Protein AF-A0A497L792-F1 (afdb_monomer_lite)

Sequence (175 aa):
IAFLFELTTAKAREAAIGGFSLASGLAVLFVLYVMGLSARPVPGAALSRAVAHGLLVMCVLQLVASFMTAIPLGELYISASKLLGSVGEPGGALPGRVAKVIKGLEWLMGSLQMASAVTAAAIIYGVYRGMVFFPSPPRPVELPLAVFTCMALAFFALANSACAFILIRRKYAVA

Foldseek 3Di:
DVVLVPPPDPLSSLQVLLVLLLVLLVLLVVLLVVLDVPPDPDPLSVVQVVLSVLSVVLSVLSNVLSVCSNDPVVVVVVVVCVVVVNPDDDVHFAAPVVQVVSLVVLLVSLVSLQVLLVVLVVVLVCVVVVNHDRRDDPDPCRVVSNVSNNVSSNSNSVSSNVSSVCSNPDDTGHD

pLDDT: mean 70.88, std 12.8, range [40.78, 87.44]

Radius of gyration: 19.48 Å; chains: 1; bounding box: 50×30×55 Å

Secondary structure (DSSP, 8-state):
-HHHH-SSSHHHHHHHHHHHHHHHHHHHHHHHHHHTT-----TTHHHHHHHHHHHHHHHHHHHHHHHHHHS-HHHHHHHHHHHTT----TTPPBPHHHHHHHHHHHHHHHHHHHHHHHHHHHHHHHHHTT-S-----SSS-HHHHHHHHHHHHHHHHHHHHHHHHHHHH----B-

Structure (mmCIF, N/CA/C/O backbone):
data_AF-A0A497L792-F1
#
_entry.id   AF-A0A497L792-F1
#
loop_
_atom_site.group_PDB
_atom_site.id
_atom_site.type_symbol
_atom_site.label_atom_id
_atom_site.label_alt_id
_atom_site.label_comp_id
_atom_site.label_asym_id
_atom_site.label_entity_id
_atom_site.label_seq_id
_atom_site.pdbx_PDB_ins_code
_atom_site.Cartn_x
_atom_site.Cartn_y
_atom_site.Cartn_z
_atom_site.occupancy
_atom_site.B_iso_or_equiv
_atom_site.auth_seq_id
_atom_site.auth_comp_id
_atom_site.auth_asym_id
_atom_site.auth_atom_id
_atom_site.pdbx_PDB_model_num
ATOM 1 N N . ILE A 1 1 ? 5.684 13.655 4.444 1.00 47.38 1 ILE A N 1
ATOM 2 C CA . ILE A 1 1 ? 5.399 12.673 5.525 1.00 47.38 1 ILE A CA 1
ATOM 3 C C . ILE A 1 1 ? 5.395 13.342 6.902 1.00 47.38 1 ILE A C 1
ATOM 5 O O . ILE A 1 1 ? 4.428 13.136 7.617 1.00 47.38 1 ILE A O 1
ATOM 9 N N . ALA A 1 2 ? 6.372 14.196 7.248 1.00 43.62 2 ALA A N 1
ATOM 10 C CA . ALA A 1 2 ? 6.376 14.951 8.516 1.00 43.62 2 ALA A CA 1
ATOM 11 C C . ALA A 1 2 ? 5.067 15.730 8.793 1.00 43.62 2 ALA A C 1
ATOM 13 O O . ALA A 1 2 ? 4.557 15.690 9.904 1.00 43.62 2 ALA A O 1
ATOM 14 N N . PHE A 1 3 ? 4.445 16.308 7.761 1.00 47.09 3 PHE A N 1
ATOM 15 C CA . PHE A 1 3 ? 3.179 17.049 7.875 1.00 47.09 3 PHE A CA 1
ATOM 16 C C . PHE A 1 3 ? 1.961 16.190 8.293 1.00 47.09 3 PHE A C 1
ATOM 18 O O . PHE A 1 3 ? 1.017 16.690 8.891 1.00 47.09 3 PHE A O 1
ATOM 25 N N . LEU A 1 4 ? 1.975 14.871 8.036 1.00 48.88 4 LEU A N 1
ATOM 26 C CA . LEU A 1 4 ? 0.917 13.950 8.499 1.00 48.88 4 LEU A CA 1
ATOM 27 C C . LEU A 1 4 ? 1.002 13.685 10.009 1.00 48.88 4 LEU A C 1
ATOM 29 O O . LEU A 1 4 ? 0.041 13.210 10.618 1.00 48.88 4 LEU A O 1
ATOM 33 N N . PHE A 1 5 ? 2.159 13.963 10.619 1.00 49.62 5 PHE A N 1
ATOM 34 C CA . PHE A 1 5 ? 2.355 13.787 12.051 1.00 49.62 5 PHE A CA 1
ATOM 35 C C . PHE A 1 5 ? 1.804 14.957 12.877 1.00 49.62 5 PHE A C 1
ATOM 37 O O . PHE A 1 5 ? 1.513 14.723 14.048 1.00 49.62 5 PHE A O 1
ATOM 44 N N . GLU A 1 6 ? 1.583 16.132 12.273 1.00 49.25 6 GLU A N 1
ATOM 45 C CA . GLU A 1 6 ? 1.023 17.337 12.917 1.00 49.25 6 GLU A CA 1
ATOM 46 C C . GLU A 1 6 ? -0.513 17.366 12.990 1.00 49.25 6 GLU A C 1
ATOM 48 O O . GLU A 1 6 ? -1.085 18.238 13.642 1.00 49.25 6 GLU A O 1
ATOM 53 N N . LEU A 1 7 ? -1.208 16.398 12.382 1.00 52.38 7 LEU A N 1
ATOM 54 C CA . LEU A 1 7 ? -2.650 16.249 12.576 1.00 52.38 7 LEU A CA 1
ATOM 55 C C . LEU A 1 7 ? -2.926 15.830 14.028 1.00 52.38 7 LEU A C 1
ATOM 57 O O . LEU A 1 7 ? -2.534 14.751 14.472 1.00 52.38 7 LEU A O 1
ATOM 61 N N . THR A 1 8 ? -3.622 16.697 14.757 1.00 57.75 8 THR A N 1
ATOM 62 C CA . THR A 1 8 ? -3.803 16.690 16.220 1.00 57.75 8 THR A CA 1
ATOM 63 C C . THR A 1 8 ? -4.572 15.490 16.787 1.00 57.75 8 THR A C 1
ATOM 65 O O . THR A 1 8 ? -4.675 15.354 18.004 1.00 57.75 8 THR A O 1
ATOM 68 N N . THR A 1 9 ? -5.086 14.578 15.950 1.00 71.19 9 THR A N 1
ATOM 69 C CA . THR A 1 9 ? -5.800 13.372 16.402 1.00 71.19 9 THR A CA 1
ATOM 70 C C . THR A 1 9 ? -5.351 12.115 15.649 1.00 71.19 9 THR A C 1
ATOM 72 O O . THR A 1 9 ? -5.101 12.142 14.443 1.00 71.19 9 THR A O 1
ATOM 75 N N . ALA A 1 10 ? -5.289 10.975 16.353 1.00 69.56 10 ALA A N 1
ATOM 76 C CA . ALA A 1 10 ? -4.895 9.687 15.769 1.00 69.56 10 ALA A CA 1
ATOM 77 C C . ALA A 1 10 ? -5.779 9.292 14.569 1.00 69.56 10 ALA A C 1
ATOM 79 O O . ALA A 1 10 ? -5.279 8.774 13.575 1.00 69.56 10 ALA A O 1
ATOM 80 N N . LYS A 1 11 ? -7.073 9.634 14.623 1.00 68.88 11 LYS A N 1
ATOM 81 C CA . LYS A 1 11 ? -8.031 9.425 13.529 1.00 68.88 11 LYS A CA 1
ATOM 82 C C . LYS A 1 11 ? -7.682 10.216 12.273 1.00 68.88 11 LYS A C 1
ATOM 84 O O . LYS A 1 11 ? -7.700 9.662 11.180 1.00 68.88 11 LYS A O 1
ATOM 89 N N . ALA A 1 12 ? -7.338 11.496 12.418 1.00 68.75 12 ALA A N 1
ATOM 90 C CA . ALA A 1 12 ? -6.957 12.325 11.280 1.00 68.75 12 ALA A CA 1
ATOM 91 C C . ALA A 1 12 ? -5.678 11.799 10.609 1.00 68.75 12 ALA A C 1
ATOM 93 O O . ALA A 1 12 ? -5.583 11.797 9.384 1.00 68.75 12 ALA A O 1
ATOM 94 N N . ARG A 1 13 ? -4.729 11.270 11.397 1.00 72.56 13 ARG A N 1
ATOM 95 C CA . ARG A 1 13 ? -3.533 10.608 10.862 1.00 72.56 13 ARG A CA 1
ATOM 96 C C . ARG A 1 13 ? -3.879 9.341 10.072 1.00 72.56 13 ARG A C 1
ATOM 98 O O . ARG A 1 13 ? -3.357 9.164 8.976 1.00 72.56 13 ARG A O 1
ATOM 105 N N . GLU A 1 14 ? -4.749 8.476 10.592 1.00 76.50 14 GLU A N 1
ATOM 106 C CA . GLU A 1 14 ? -5.178 7.255 9.890 1.00 76.50 14 GLU A CA 1
ATOM 107 C C . GLU A 1 14 ? -5.933 7.570 8.589 1.00 76.50 14 GLU A C 1
ATOM 109 O O . GLU A 1 14 ? -5.610 7.007 7.542 1.00 76.50 14 GLU A O 1
ATOM 114 N N . ALA A 1 15 ? -6.854 8.538 8.622 1.00 74.31 15 ALA A N 1
ATOM 115 C CA . ALA A 1 15 ? -7.578 9.019 7.445 1.00 74.31 15 ALA A CA 1
ATOM 116 C C . ALA A 1 15 ? -6.641 9.589 6.375 1.00 74.31 15 ALA A C 1
ATOM 118 O O . ALA A 1 15 ? -6.773 9.277 5.192 1.00 74.31 15 ALA A O 1
ATOM 119 N N . ALA A 1 16 ? -5.656 10.387 6.782 1.00 75.75 16 ALA A N 1
ATOM 120 C CA . ALA A 1 16 ? -4.726 11.001 5.851 1.00 75.75 16 ALA A CA 1
ATOM 121 C C . ALA A 1 16 ? -3.718 9.988 5.268 1.00 75.75 16 ALA A C 1
ATOM 123 O O . ALA A 1 16 ? -3.351 10.095 4.097 1.00 75.75 16 ALA A O 1
ATOM 124 N N . ILE A 1 17 ? -3.330 8.955 6.029 1.00 80.19 17 ILE A N 1
ATOM 125 C CA . ILE A 1 17 ? -2.535 7.826 5.514 1.00 80.19 17 ILE A CA 1
ATOM 126 C C . ILE A 1 17 ? -3.360 6.979 4.536 1.00 80.19 17 ILE A C 1
ATOM 128 O O . ILE A 1 17 ? -2.850 6.624 3.474 1.00 80.19 17 ILE A O 1
ATOM 132 N N . GLY A 1 18 ? -4.636 6.723 4.837 1.00 77.50 18 GLY A N 1
ATOM 133 C CA . GLY A 1 18 ? -5.561 6.077 3.903 1.00 77.50 18 GLY A CA 1
ATOM 134 C C . GLY A 1 18 ? -5.717 6.872 2.603 1.00 77.50 18 GLY A C 1
ATOM 135 O O . GLY A 1 18 ? -5.583 6.315 1.518 1.00 77.50 18 GLY A O 1
ATOM 136 N N . GLY A 1 19 ? -5.886 8.195 2.687 1.00 78.62 19 GLY A N 1
ATOM 137 C CA . GLY A 1 19 ? -5.952 9.078 1.517 1.00 78.62 19 GLY A CA 1
ATOM 138 C C . GLY A 1 19 ? -4.667 9.079 0.679 1.00 78.62 19 GLY A C 1
ATOM 139 O O . GLY A 1 19 ? -4.723 8.971 -0.545 1.00 78.62 19 GLY A O 1
ATOM 140 N N . PHE A 1 20 ? -3.499 9.130 1.324 1.00 81.75 20 PHE A N 1
ATOM 141 C CA . PHE A 1 20 ? -2.203 9.025 0.644 1.00 81.75 20 PHE A CA 1
ATOM 142 C C . PHE A 1 20 ? -2.015 7.664 -0.048 1.00 81.75 20 PHE A C 1
ATOM 144 O O . PHE A 1 20 ? -1.510 7.576 -1.172 1.00 81.75 20 PHE A O 1
ATOM 151 N N . SER A 1 21 ? -2.462 6.594 0.604 1.00 82.56 21 SER A N 1
ATOM 152 C CA . SER A 1 21 ? -2.461 5.249 0.044 1.00 82.56 21 SER A CA 1
ATOM 153 C C . SER A 1 21 ? -3.396 5.123 -1.160 1.00 82.56 21 SER A C 1
ATOM 155 O O . SER A 1 21 ? -3.004 4.579 -2.190 1.00 82.56 21 SER A O 1
ATOM 157 N N . LEU A 1 22 ? -4.577 5.734 -1.115 1.00 80.12 22 LEU A N 1
ATOM 158 C CA . LEU A 1 22 ? -5.482 5.769 -2.260 1.00 80.12 22 LEU A CA 1
ATOM 159 C C . LEU A 1 22 ? -4.868 6.537 -3.444 1.00 80.12 22 LEU A C 1
ATOM 161 O O . LEU A 1 22 ? -4.867 6.043 -4.571 1.00 80.12 22 LEU A O 1
ATOM 165 N N . ALA A 1 23 ? -4.288 7.712 -3.186 1.00 80.56 23 ALA A N 1
ATOM 166 C CA . ALA A 1 23 ? -3.660 8.543 -4.213 1.00 80.56 23 ALA A CA 1
ATOM 167 C C . ALA A 1 23 ? -2.476 7.839 -4.897 1.00 80.56 23 ALA A C 1
ATOM 169 O O . ALA A 1 23 ? -2.348 7.888 -6.120 1.00 80.56 23 ALA A O 1
ATOM 170 N N . SER A 1 24 ? -1.631 7.144 -4.131 1.00 82.62 24 SER A N 1
ATOM 171 C CA . SER A 1 24 ? -0.501 6.388 -4.691 1.00 82.62 24 SER A CA 1
ATOM 172 C C . SER A 1 24 ? -0.948 5.167 -5.504 1.00 82.62 24 SER A C 1
ATOM 174 O O . SER A 1 24 ? -0.371 4.906 -6.558 1.00 82.62 24 SER A O 1
ATOM 176 N N . GLY A 1 25 ? -2.015 4.469 -5.098 1.00 76.31 25 GLY A N 1
ATOM 177 C CA . GLY A 1 25 ? -2.625 3.405 -5.907 1.00 76.31 25 GLY A CA 1
ATOM 178 C C . GLY A 1 25 ? -3.202 3.921 -7.230 1.00 76.31 25 GLY A C 1
ATOM 179 O O . GLY A 1 25 ? -2.957 3.340 -8.288 1.00 76.31 25 GLY A O 1
ATOM 180 N N . LEU A 1 26 ? -3.903 5.058 -7.197 1.00 79.44 26 LEU A N 1
ATOM 181 C CA . LEU A 1 26 ? -4.423 5.715 -8.401 1.00 79.44 26 LEU A CA 1
ATOM 182 C C . LEU A 1 26 ? -3.308 6.203 -9.331 1.00 79.44 26 LEU A C 1
ATOM 184 O O . LEU A 1 26 ? -3.451 6.101 -10.546 1.00 79.44 26 LEU A O 1
ATOM 188 N N . ALA A 1 27 ? -2.185 6.679 -8.788 1.00 80.62 27 ALA A N 1
ATOM 189 C CA . ALA A 1 27 ? -1.028 7.074 -9.587 1.00 80.62 27 ALA A CA 1
ATOM 190 C C . ALA A 1 27 ? -0.435 5.883 -10.359 1.00 80.62 27 ALA A C 1
ATOM 192 O O . ALA A 1 27 ? -0.149 6.007 -11.549 1.00 80.62 27 ALA A O 1
ATOM 193 N N . VAL A 1 28 ? -0.307 4.712 -9.723 1.00 77.88 28 VAL A N 1
ATOM 194 C CA . VAL A 1 28 ? 0.162 3.490 -10.400 1.00 77.88 28 VAL A CA 1
ATOM 195 C C . VAL A 1 28 ? -0.843 3.021 -11.459 1.00 77.88 28 VAL A C 1
ATOM 197 O O . VAL A 1 28 ? -0.437 2.672 -12.566 1.00 77.88 28 VAL A O 1
ATOM 200 N N . LEU A 1 29 ? -2.150 3.077 -11.179 1.00 78.06 29 LEU A N 1
ATOM 201 C CA . LEU A 1 29 ? -3.190 2.772 -12.172 1.00 78.06 29 LEU A CA 1
ATOM 202 C C . LEU A 1 29 ? -3.157 3.727 -13.368 1.00 78.06 29 LEU A C 1
ATOM 204 O O . LEU A 1 29 ? -3.263 3.285 -14.509 1.00 78.06 29 LEU A O 1
ATOM 208 N N . PHE A 1 30 ? -2.981 5.024 -13.121 1.00 74.38 30 PHE A N 1
ATOM 209 C CA . PHE A 1 30 ? -2.861 6.029 -14.171 1.00 74.38 30 PHE A CA 1
ATOM 210 C C . PHE A 1 30 ? -1.638 5.768 -15.051 1.00 74.38 30 PHE A C 1
ATOM 212 O O . PHE A 1 30 ? -1.731 5.826 -16.272 1.00 74.38 30 PHE A O 1
ATOM 219 N N . VAL A 1 31 ? -0.510 5.401 -14.447 1.00 74.44 31 VAL A N 1
ATOM 220 C CA . VAL A 1 31 ? 0.692 4.997 -15.178 1.00 74.44 31 VAL A CA 1
ATOM 221 C C . VAL A 1 31 ? 0.428 3.761 -16.044 1.00 74.44 31 VAL A C 1
ATOM 223 O O . VAL A 1 31 ? 0.751 3.777 -17.229 1.00 74.44 31 VAL A O 1
ATOM 226 N N . LEU A 1 32 ? -0.215 2.719 -15.505 1.00 71.44 32 LEU A N 1
ATOM 227 C CA . LEU A 1 32 ? -0.599 1.534 -16.285 1.00 71.44 32 LEU A CA 1
ATOM 228 C C . LEU A 1 32 ? -1.541 1.885 -17.448 1.00 71.44 32 LEU A C 1
ATOM 230 O O . LEU A 1 32 ? -1.396 1.338 -18.540 1.00 71.44 32 LEU A O 1
ATOM 234 N N . TYR A 1 33 ? -2.475 2.813 -17.231 1.00 71.00 33 TYR A N 1
ATOM 235 C CA . TYR A 1 33 ? -3.382 3.312 -18.262 1.00 71.00 33 TYR A CA 1
ATOM 236 C C . TYR A 1 33 ? -2.639 4.081 -19.365 1.00 71.00 33 TYR A C 1
ATOM 238 O O . TYR A 1 33 ? -2.832 3.793 -20.544 1.00 71.00 33 TYR A O 1
ATOM 246 N N . VAL A 1 34 ? -1.757 5.018 -18.996 1.00 67.00 34 VAL A N 1
ATOM 247 C CA . VAL A 1 34 ? -1.001 5.864 -19.939 1.00 67.00 34 VAL A CA 1
ATOM 248 C C . VAL A 1 34 ? -0.032 5.053 -20.788 1.00 67.00 34 VAL A C 1
ATOM 250 O O . VAL A 1 34 ? 0.110 5.325 -21.978 1.00 67.00 34 VAL A O 1
ATOM 253 N N . MET A 1 35 ? 0.624 4.044 -20.212 1.00 64.62 35 MET A N 1
ATOM 254 C CA . MET A 1 35 ? 1.507 3.173 -20.996 1.00 64.62 35 MET A CA 1
ATOM 255 C C . MET A 1 35 ? 0.733 2.315 -21.997 1.00 64.62 35 MET A C 1
ATOM 257 O O . MET A 1 35 ? 1.294 1.825 -22.983 1.00 64.62 35 MET A O 1
ATOM 261 N N . GLY A 1 36 ? -0.576 2.185 -21.776 1.00 55.06 36 GLY A N 1
ATOM 262 C CA . GLY A 1 36 ? -1.435 1.280 -22.497 1.00 55.06 36 GLY A CA 1
ATOM 263 C C . GLY A 1 36 ? -0.987 -0.160 -22.274 1.00 55.06 36 GLY A C 1
ATOM 264 O O . GLY A 1 36 ? 0.186 -0.488 -22.094 1.00 55.06 36 GLY A O 1
ATOM 265 N N . LEU A 1 37 ? -1.914 -1.091 -22.421 1.00 50.66 37 LEU A N 1
ATOM 266 C CA . LEU A 1 37 ? -1.571 -2.457 -22.811 1.00 50.66 37 LEU A CA 1
ATOM 267 C C . LEU A 1 37 ? -1.040 -2.455 -24.262 1.00 50.66 37 LEU A C 1
ATOM 269 O O . LEU A 1 37 ? -1.525 -3.202 -25.107 1.00 50.66 37 LEU A O 1
ATOM 273 N N . SER A 1 38 ? -0.076 -1.580 -24.577 1.00 42.03 38 SER A N 1
ATOM 274 C CA . SER A 1 38 ? 0.626 -1.501 -25.849 1.00 42.03 38 SER A CA 1
ATOM 275 C C . SER A 1 38 ? 1.511 -2.733 -25.943 1.00 42.03 38 SER A C 1
ATOM 277 O O . SER A 1 38 ? 2.706 -2.715 -25.653 1.00 42.03 38 SER A O 1
ATOM 279 N N . ALA A 1 39 ? 0.868 -3.835 -26.314 1.00 40.78 39 ALA A N 1
ATOM 280 C CA . ALA A 1 39 ? 1.447 -5.110 -26.666 1.00 40.78 39 ALA A CA 1
ATOM 281 C C . ALA A 1 39 ? 2.288 -4.947 -27.939 1.00 40.78 39 ALA A C 1
ATOM 283 O O . ALA A 1 39 ? 1.913 -5.396 -29.019 1.00 40.78 39 ALA A O 1
ATOM 284 N N . ARG A 1 40 ? 3.437 -4.279 -27.831 1.00 43.06 40 ARG A N 1
ATOM 285 C CA . ARG A 1 40 ? 4.522 -4.479 -28.787 1.00 43.06 40 ARG A CA 1
ATOM 286 C C . ARG A 1 40 ? 5.381 -5.638 -28.289 1.00 43.06 40 ARG A C 1
ATOM 288 O O . ARG A 1 40 ? 5.660 -5.710 -27.090 1.00 43.06 40 ARG A O 1
ATOM 295 N N . PRO A 1 41 ? 5.774 -6.568 -29.173 1.00 41.34 41 PRO A N 1
ATOM 296 C CA . PRO A 1 41 ? 6.586 -7.713 -28.805 1.00 41.34 41 PRO A CA 1
ATOM 297 C C . PRO A 1 41 ? 8.018 -7.235 -28.546 1.00 41.34 41 PRO A C 1
ATOM 299 O O . PRO A 1 41 ? 8.877 -7.278 -29.418 1.00 41.34 41 PRO A O 1
ATOM 302 N N . VAL A 1 42 ? 8.258 -6.725 -27.342 1.00 51.91 42 VAL A N 1
ATOM 303 C CA . VAL A 1 42 ? 9.601 -6.516 -26.799 1.00 51.91 42 VAL A CA 1
ATOM 304 C C . VAL A 1 42 ? 10.068 -7.864 -26.223 1.00 51.91 42 VAL A C 1
ATOM 306 O O . VAL A 1 42 ? 9.246 -8.576 -25.627 1.00 51.91 42 VAL A O 1
ATOM 309 N N . PRO A 1 43 ? 11.338 -8.277 -26.386 1.00 43.94 43 PRO A N 1
ATOM 310 C CA . PRO A 1 43 ? 11.858 -9.462 -25.700 1.00 43.94 43 PRO A CA 1
ATOM 311 C C . PRO A 1 43 ? 11.582 -9.358 -24.187 1.00 43.94 43 PRO A C 1
ATOM 313 O O . PRO A 1 43 ? 11.904 -8.355 -23.561 1.00 43.94 43 PRO A O 1
ATOM 316 N N . GLY A 1 44 ? 10.906 -10.363 -23.609 1.00 55.38 44 GLY A N 1
ATOM 317 C CA . GLY A 1 44 ? 10.430 -10.334 -22.212 1.00 55.38 44 GLY A CA 1
ATOM 318 C C . GLY A 1 44 ? 8.956 -9.931 -22.002 1.00 55.38 44 GLY A C 1
ATOM 319 O O . GLY A 1 44 ? 8.507 -9.826 -20.860 1.00 55.38 44 GLY A O 1
ATOM 320 N N . ALA A 1 45 ? 8.158 -9.772 -23.068 1.00 57.03 45 ALA A N 1
ATOM 321 C CA . ALA A 1 45 ? 6.741 -9.370 -23.009 1.00 57.03 45 ALA A CA 1
ATOM 322 C C . ALA A 1 45 ? 5.820 -10.243 -22.124 1.00 57.03 45 ALA A C 1
ATOM 324 O O . ALA A 1 45 ? 4.735 -9.794 -21.749 1.00 57.03 45 ALA A O 1
ATOM 325 N N . ALA A 1 46 ? 6.201 -11.485 -21.805 1.00 63.34 46 ALA A N 1
ATOM 326 C CA . ALA A 1 46 ? 5.462 -12.331 -20.862 1.00 63.34 46 ALA A CA 1
ATOM 327 C C . ALA A 1 46 ? 5.669 -11.881 -19.405 1.00 63.34 46 ALA A C 1
ATOM 329 O O . ALA A 1 46 ? 4.701 -11.748 -18.660 1.00 63.34 46 ALA A O 1
ATOM 330 N N . LEU A 1 47 ? 6.914 -11.564 -19.028 1.00 64.56 47 LEU A N 1
ATOM 331 C CA . LEU A 1 47 ? 7.257 -11.061 -17.697 1.00 64.56 47 LEU A CA 1
ATOM 332 C C . LEU A 1 47 ? 6.670 -9.661 -17.476 1.00 64.56 47 LEU A C 1
ATOM 334 O O . LEU A 1 47 ? 6.077 -9.405 -16.436 1.00 64.56 47 LEU A O 1
ATOM 338 N N . SER A 1 48 ? 6.745 -8.783 -18.482 1.00 65.50 48 SER A N 1
ATOM 339 C CA . SER A 1 48 ? 6.159 -7.434 -18.414 1.00 65.50 48 SER A CA 1
ATOM 340 C C . SER A 1 48 ? 4.628 -7.464 -18.254 1.00 65.50 48 SER A C 1
ATOM 342 O O . SER A 1 48 ? 4.077 -6.760 -17.408 1.00 65.50 48 SER A O 1
ATOM 344 N N . ARG A 1 49 ? 3.927 -8.360 -18.970 1.00 68.50 49 ARG A N 1
ATOM 345 C CA . ARG A 1 49 ? 2.479 -8.572 -18.782 1.00 68.50 49 ARG A CA 1
ATOM 346 C C . ARG A 1 49 ? 2.139 -9.133 -17.403 1.00 68.50 49 ARG A C 1
ATOM 348 O O . ARG A 1 49 ? 1.194 -8.658 -16.779 1.00 68.50 49 ARG A O 1
ATOM 355 N N . ALA A 1 50 ? 2.908 -10.105 -16.913 1.00 70.50 50 ALA A N 1
ATOM 356 C CA . ALA A 1 50 ? 2.720 -10.648 -15.569 1.00 70.50 50 ALA A CA 1
ATOM 357 C C . ALA A 1 50 ? 2.908 -9.567 -14.490 1.00 70.50 50 ALA A C 1
ATOM 359 O O . ALA A 1 50 ? 2.103 -9.476 -13.565 1.00 70.50 50 ALA A O 1
ATOM 360 N N . VAL A 1 51 ? 3.909 -8.693 -14.648 1.00 73.31 51 VAL A N 1
ATOM 361 C CA . VAL A 1 51 ? 4.136 -7.539 -13.766 1.00 73.31 51 VAL A CA 1
ATOM 362 C C . VAL A 1 51 ? 2.968 -6.553 -13.832 1.00 73.31 51 VAL A C 1
ATOM 364 O O . VAL A 1 51 ? 2.491 -6.123 -12.786 1.00 73.31 51 VAL A O 1
ATOM 367 N N . ALA A 1 52 ? 2.453 -6.232 -15.021 1.00 70.81 52 ALA A N 1
ATOM 368 C CA . ALA A 1 52 ? 1.312 -5.326 -15.174 1.00 70.81 52 ALA A CA 1
ATOM 369 C C . ALA A 1 52 ? 0.036 -5.864 -14.498 1.00 70.81 52 ALA A C 1
ATOM 371 O O . ALA A 1 52 ? -0.632 -5.132 -13.767 1.00 70.81 52 ALA A O 1
ATOM 372 N N . HIS A 1 53 ? -0.279 -7.152 -14.679 1.00 74.44 53 HIS A N 1
ATOM 373 C CA . HIS A 1 53 ? -1.400 -7.791 -13.983 1.00 74.44 53 HIS A CA 1
ATOM 374 C C . HIS A 1 53 ? -1.180 -7.848 -12.468 1.00 74.44 53 HIS A C 1
ATOM 376 O O . HIS A 1 53 ? -2.103 -7.558 -11.707 1.00 74.44 53 HIS A O 1
ATOM 382 N N . GLY A 1 54 ? 0.041 -8.156 -12.023 1.00 77.94 54 GLY A N 1
ATOM 383 C CA . GLY A 1 54 ? 0.408 -8.128 -10.608 1.00 77.94 54 GLY A CA 1
ATOM 384 C C . GLY A 1 54 ? 0.216 -6.745 -9.984 1.00 77.94 54 GLY A C 1
ATOM 385 O O . GLY A 1 54 ? -0.383 -6.631 -8.917 1.00 77.94 54 GLY A O 1
ATOM 386 N N . LEU A 1 55 ? 0.643 -5.683 -10.672 1.00 79.19 55 LEU A N 1
ATOM 387 C CA . LEU A 1 55 ? 0.448 -4.300 -10.230 1.00 79.19 55 LEU A CA 1
ATOM 388 C C . LEU A 1 55 ? -1.031 -3.916 -10.158 1.00 79.19 55 LEU A C 1
ATOM 390 O O . LEU A 1 55 ? -1.433 -3.264 -9.198 1.00 79.19 55 LEU A O 1
ATOM 394 N N . LEU A 1 56 ? -1.849 -4.355 -11.118 1.00 81.25 56 LEU A N 1
ATOM 395 C CA . LEU A 1 56 ? -3.302 -4.167 -11.085 1.00 81.25 56 LEU A CA 1
ATOM 396 C C . LEU A 1 56 ? -3.922 -4.795 -9.832 1.00 81.25 56 LEU A C 1
ATOM 398 O O . LEU A 1 56 ? -4.654 -4.123 -9.106 1.00 81.25 56 LEU A O 1
ATOM 402 N N . VAL A 1 57 ? -3.584 -6.055 -9.542 1.00 81.81 57 VAL A N 1
ATOM 403 C CA . VAL A 1 57 ? -4.057 -6.756 -8.337 1.00 81.81 57 VAL A CA 1
ATOM 404 C C . VAL A 1 57 ? -3.617 -6.015 -7.073 1.00 81.81 57 VAL A C 1
ATOM 406 O O . VAL A 1 57 ? -4.430 -5.791 -6.178 1.00 81.81 57 VAL A O 1
ATOM 409 N N . MET A 1 58 ? -2.361 -5.568 -7.008 1.00 83.31 58 MET A N 1
ATOM 410 C CA . MET A 1 58 ? -1.865 -4.801 -5.864 1.00 83.31 58 MET A CA 1
ATOM 411 C C . MET A 1 58 ? -2.575 -3.455 -5.710 1.00 83.31 58 MET A C 1
ATOM 413 O O . MET A 1 58 ? -2.857 -3.059 -4.585 1.00 83.31 58 MET A O 1
ATOM 417 N N . CYS A 1 59 ? -2.901 -2.761 -6.803 1.00 81.38 59 CYS A N 1
ATOM 418 C CA . CYS A 1 59 ? -3.652 -1.506 -6.745 1.00 81.38 59 CYS A CA 1
ATOM 419 C C . CYS A 1 59 ? -5.067 -1.717 -6.203 1.00 81.38 59 CYS A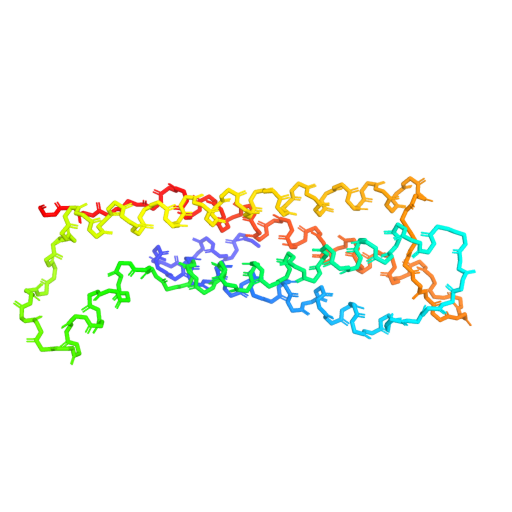 C 1
ATOM 421 O O . CYS A 1 59 ? -5.531 -0.921 -5.390 1.00 81.38 59 CYS A O 1
ATOM 423 N N . VAL A 1 60 ? -5.736 -2.806 -6.597 1.00 85.12 60 VAL A N 1
ATOM 424 C CA . VAL A 1 60 ? -7.047 -3.178 -6.042 1.00 85.12 60 VAL A CA 1
ATOM 425 C C . VAL A 1 60 ? -6.934 -3.470 -4.547 1.00 85.12 60 VAL A C 1
ATOM 427 O O . VAL A 1 60 ? -7.714 -2.935 -3.760 1.00 85.12 60 VAL A O 1
ATOM 430 N N . LEU A 1 61 ? -5.934 -4.255 -4.134 1.00 84.81 61 LEU A N 1
ATOM 431 C CA . LEU A 1 61 ? -5.679 -4.524 -2.716 1.00 84.81 61 LEU A CA 1
ATOM 432 C C . LEU A 1 61 ? -5.416 -3.231 -1.938 1.00 84.81 61 LEU A C 1
ATOM 434 O O . LEU A 1 61 ? -5.999 -3.032 -0.875 1.00 84.81 61 LEU A O 1
ATOM 438 N N . GLN A 1 62 ? -4.603 -2.327 -2.486 1.00 84.44 62 GLN A N 1
ATOM 439 C CA . GLN A 1 62 ? -4.292 -1.049 -1.859 1.00 84.44 62 GLN A CA 1
ATOM 440 C C . GLN A 1 62 ? -5.520 -0.142 -1.758 1.00 84.44 62 GLN A C 1
ATOM 442 O O . GLN A 1 62 ? -5.692 0.509 -0.733 1.00 84.44 62 GLN A O 1
ATOM 447 N N . LEU A 1 63 ? -6.408 -0.116 -2.756 1.00 83.81 63 LEU A N 1
ATOM 448 C CA . LEU A 1 63 ? -7.669 0.630 -2.682 1.00 83.81 63 LEU A CA 1
ATOM 449 C C . LEU A 1 63 ? -8.521 0.147 -1.506 1.00 83.81 63 LEU A C 1
ATOM 451 O O . LEU A 1 63 ? -8.893 0.949 -0.651 1.00 83.81 63 LEU A O 1
ATOM 455 N N . VAL A 1 64 ? -8.765 -1.164 -1.419 1.00 84.31 64 VAL A N 1
ATOM 456 C CA . VAL A 1 64 ? -9.546 -1.760 -0.322 1.00 84.31 64 VAL A CA 1
ATOM 457 C C . VAL A 1 64 ? -8.901 -1.448 1.026 1.00 84.31 64 VAL A C 1
ATOM 459 O O . VAL A 1 64 ? -9.570 -1.027 1.970 1.00 84.31 64 VAL A O 1
ATOM 462 N N . ALA A 1 65 ? -7.583 -1.599 1.116 1.00 81.00 65 ALA A N 1
ATOM 463 C CA . ALA A 1 65 ? -6.880 -1.394 2.365 1.00 81.00 65 ALA A CA 1
ATOM 464 C C . ALA A 1 65 ? -6.803 0.082 2.785 1.00 81.00 65 ALA A C 1
ATOM 466 O O . ALA A 1 65 ? -6.852 0.364 3.978 1.00 81.00 65 ALA A O 1
ATOM 467 N N . SER A 1 66 ? -6.761 1.007 1.821 1.00 81.44 66 SER A N 1
ATOM 468 C CA . SER A 1 66 ? -6.841 2.460 2.038 1.00 81.44 66 SER A CA 1
ATOM 469 C C . SER A 1 66 ? -8.177 2.870 2.653 1.00 81.44 66 SER A C 1
ATOM 471 O O . SER A 1 66 ? -8.218 3.713 3.546 1.00 81.44 66 SER A O 1
ATOM 473 N N . PHE A 1 67 ? -9.277 2.247 2.217 1.00 81.12 67 PHE A N 1
ATOM 474 C CA . PHE A 1 67 ? -10.582 2.443 2.847 1.00 81.12 67 PHE A CA 1
ATOM 475 C C . PHE A 1 67 ? -10.606 1.909 4.283 1.00 81.12 67 PHE A C 1
ATOM 477 O O . PHE A 1 67 ? -11.092 2.594 5.179 1.00 81.12 67 PHE A O 1
ATOM 484 N N . MET A 1 68 ? -10.041 0.722 4.523 1.00 80.31 68 MET A N 1
ATOM 485 C CA . MET A 1 68 ? -9.985 0.110 5.859 1.00 80.31 68 MET A CA 1
ATOM 486 C C . MET A 1 68 ? -9.066 0.848 6.844 1.00 80.31 68 MET A C 1
ATOM 488 O O . MET A 1 68 ? -9.277 0.800 8.062 1.00 80.31 68 MET A O 1
ATOM 492 N N . THR A 1 69 ? -8.025 1.518 6.349 1.00 77.50 69 THR A N 1
ATOM 493 C CA . THR A 1 69 ? -7.200 2.403 7.176 1.00 77.50 69 THR A CA 1
ATOM 494 C C . THR A 1 69 ? -7.894 3.727 7.435 1.00 77.50 69 THR A C 1
ATOM 496 O O . THR A 1 69 ? -7.885 4.162 8.583 1.00 77.50 69 THR A O 1
ATOM 499 N N . ALA A 1 70 ? -8.557 4.316 6.435 1.00 73.81 70 ALA A N 1
ATOM 500 C CA . ALA A 1 70 ? -9.262 5.583 6.600 1.00 73.81 70 ALA A CA 1
ATOM 501 C C . ALA A 1 70 ? -10.492 5.492 7.515 1.00 73.81 70 ALA A C 1
ATOM 503 O O . ALA A 1 70 ? -10.751 6.417 8.284 1.00 73.81 70 ALA A O 1
ATOM 504 N N . ILE A 1 71 ? -11.236 4.385 7.447 1.00 76.75 71 ILE A N 1
ATOM 505 C CA . ILE A 1 71 ? -12.425 4.144 8.264 1.00 76.75 71 ILE A CA 1
ATOM 506 C C . ILE A 1 71 ? -12.238 2.823 9.023 1.00 76.75 71 ILE A C 1
ATOM 508 O O . ILE A 1 71 ? -12.231 1.756 8.402 1.00 76.75 71 ILE A O 1
ATOM 512 N N . PRO A 1 72 ? -12.105 2.847 10.363 1.00 73.81 72 PRO A N 1
ATOM 513 C CA . PRO A 1 72 ? -11.918 1.627 11.133 1.00 73.81 72 PRO A CA 1
ATOM 514 C C . PRO A 1 72 ? -13.127 0.695 11.015 1.00 73.81 72 PRO A C 1
ATOM 516 O O . PRO A 1 72 ? -14.260 1.100 11.278 1.00 73.81 72 PRO A O 1
ATOM 519 N N . LEU A 1 73 ? -12.891 -0.584 10.704 1.00 70.12 73 LEU A N 1
ATOM 520 C CA . LEU A 1 73 ? -13.957 -1.586 10.558 1.00 70.12 73 LEU A CA 1
ATOM 521 C C . LEU A 1 73 ? -14.834 -1.727 11.815 1.00 70.12 73 LEU A C 1
ATOM 523 O O . LEU A 1 73 ? -16.037 -1.954 11.709 1.00 70.12 73 LEU A O 1
ATOM 527 N N . GLY A 1 74 ? -14.256 -1.549 13.006 1.00 64.44 74 GLY A N 1
ATOM 528 C CA . GLY A 1 74 ? -15.011 -1.515 14.262 1.00 64.44 74 GLY A CA 1
ATOM 529 C C . GLY A 1 74 ? -16.020 -0.362 14.342 1.00 64.44 74 GLY A C 1
ATOM 530 O O . GLY A 1 74 ? -17.120 -0.553 14.851 1.00 64.44 74 GLY A O 1
ATOM 531 N N . GLU A 1 75 ? -15.695 0.810 13.789 1.00 70.06 75 GLU A N 1
ATOM 532 C CA . GLU A 1 75 ? -16.618 1.955 13.742 1.00 70.06 75 GLU A CA 1
ATOM 533 C C . GLU A 1 75 ? -17.698 1.767 12.678 1.00 70.06 75 GLU A C 1
ATOM 535 O O . GLU A 1 75 ? -18.854 2.122 12.915 1.00 70.06 75 GLU A O 1
ATOM 540 N N . LEU A 1 76 ? -17.353 1.151 11.542 1.00 71.94 76 LEU A N 1
ATOM 541 C CA . LEU A 1 76 ? -18.333 0.732 10.536 1.00 71.94 76 LEU A CA 1
ATOM 542 C C . LEU A 1 76 ? -19.334 -0.260 11.123 1.00 71.94 76 LEU A C 1
ATOM 544 O O . LEU A 1 76 ? -20.532 -0.099 10.918 1.00 71.94 76 LEU A O 1
ATOM 548 N N . TYR A 1 77 ? -18.860 -1.235 11.901 1.00 70.38 77 TYR A N 1
ATOM 549 C CA . TYR A 1 77 ? -19.730 -2.198 12.568 1.00 70.38 77 TYR A CA 1
ATOM 550 C C . TYR A 1 77 ? -20.678 -1.519 13.564 1.00 70.38 77 TYR A C 1
ATOM 552 O O . TYR A 1 77 ? -21.879 -1.766 13.513 1.00 70.38 77 TYR A O 1
ATOM 560 N N . ILE A 1 78 ? -20.170 -0.625 14.422 1.00 69.25 78 ILE A N 1
ATOM 561 C CA . ILE A 1 78 ? -20.995 0.124 15.388 1.00 69.25 78 ILE A CA 1
ATOM 562 C C . ILE A 1 78 ? -22.001 1.040 14.673 1.00 69.25 78 ILE A C 1
ATOM 564 O O . ILE A 1 78 ? -23.135 1.204 15.116 1.00 69.25 78 ILE A O 1
ATOM 568 N N . SER A 1 79 ? -21.606 1.656 13.560 1.00 70.56 79 SER A N 1
ATOM 569 C CA . SER A 1 79 ? -22.493 2.533 12.788 1.00 70.56 79 SER A CA 1
ATOM 570 C C . SER A 1 79 ? -23.580 1.735 12.066 1.00 70.56 79 SER A C 1
ATOM 572 O O . SER A 1 79 ? -24.742 2.137 12.070 1.00 70.56 79 SER A O 1
ATOM 574 N N . ALA A 1 80 ? -23.229 0.577 11.503 1.00 70.06 80 ALA A N 1
ATOM 575 C CA . ALA A 1 80 ? -24.172 -0.332 10.861 1.00 70.06 80 ALA A CA 1
ATOM 576 C C . ALA A 1 80 ? -25.138 -0.966 11.873 1.00 70.06 80 ALA A C 1
ATOM 578 O O . ALA A 1 80 ? -26.332 -1.052 11.597 1.00 70.06 80 ALA A O 1
ATOM 579 N N . SER A 1 81 ? -24.662 -1.358 13.061 1.00 67.94 81 SER A N 1
ATOM 580 C CA . SER A 1 81 ? -25.519 -1.913 14.115 1.00 67.94 81 SER A CA 1
ATOM 581 C C . SER A 1 81 ? -26.512 -0.882 14.657 1.00 67.94 81 SER A C 1
ATOM 583 O O . SER A 1 81 ? -27.672 -1.227 14.885 1.00 67.94 81 SER A O 1
ATOM 585 N N . LYS A 1 82 ? -26.097 0.390 14.776 1.00 67.56 82 LYS A N 1
ATOM 586 C CA . LYS A 1 82 ? -26.992 1.519 15.084 1.00 67.56 82 LYS A CA 1
ATOM 587 C C . LYS A 1 82 ? -28.062 1.717 14.010 1.00 67.56 82 LYS A C 1
ATOM 589 O O . LYS A 1 82 ? -29.227 1.894 14.346 1.00 67.56 82 LYS A O 1
ATOM 594 N N . LEU A 1 83 ? -27.680 1.663 12.734 1.00 70.38 83 LEU A N 1
ATOM 595 C CA . LEU A 1 83 ? -28.604 1.776 11.596 1.00 70.38 83 LEU A CA 1
ATOM 596 C C . LEU A 1 83 ? -29.624 0.630 11.542 1.00 70.38 83 LEU A C 1
ATOM 598 O O . LEU A 1 83 ? -30.766 0.845 11.155 1.00 70.38 83 LEU A O 1
ATOM 602 N N . LEU A 1 84 ? -29.225 -0.569 11.966 1.00 67.75 84 LEU A N 1
ATOM 603 C CA . LEU A 1 84 ? -30.073 -1.762 12.023 1.00 67.75 84 LEU A CA 1
ATOM 604 C C . LEU A 1 84 ? -30.949 -1.840 13.289 1.00 67.75 84 LEU A C 1
ATOM 606 O O . LEU A 1 84 ? -31.613 -2.849 13.508 1.00 67.75 84 LEU A O 1
ATOM 610 N N . GLY A 1 85 ? -30.964 -0.799 14.130 1.00 58.53 85 GLY A N 1
ATOM 611 C CA . GLY A 1 85 ? -31.837 -0.722 15.307 1.00 58.53 85 GLY A CA 1
ATOM 612 C C . GLY A 1 85 ? -31.398 -1.581 16.497 1.00 58.53 85 GLY A C 1
ATOM 613 O O . GLY A 1 85 ? -32.133 -1.689 17.477 1.00 58.53 85 GLY A O 1
ATOM 614 N N . SER A 1 86 ? -30.198 -2.171 16.459 1.00 58.06 86 SER A N 1
ATOM 615 C CA . SER A 1 86 ? -29.623 -2.867 17.611 1.00 58.06 86 SER A CA 1
ATOM 616 C C . SER A 1 86 ? -29.114 -1.824 18.606 1.00 58.06 86 SER A C 1
ATOM 618 O O . SER A 1 86 ? -28.034 -1.262 18.423 1.00 58.06 86 SER A O 1
ATOM 620 N N . VAL A 1 87 ? -29.891 -1.554 19.657 1.00 49.50 87 VAL A N 1
ATOM 621 C CA . VAL A 1 87 ? -29.535 -0.641 20.756 1.00 49.50 87 VAL A CA 1
ATOM 622 C C . VAL A 1 87 ? -28.359 -1.227 21.548 1.00 49.50 87 VAL A C 1
ATOM 624 O O . VAL A 1 87 ? -28.533 -1.916 22.544 1.00 49.50 87 VAL A O 1
ATOM 627 N N . GLY A 1 88 ? -27.142 -0.996 21.061 1.00 47.62 88 GLY A N 1
ATOM 628 C CA . GLY A 1 88 ? -25.907 -1.128 21.827 1.00 47.62 88 GLY A CA 1
ATOM 629 C C . GLY A 1 88 ? -25.434 0.268 22.207 1.00 47.62 88 GLY A C 1
ATOM 630 O O . GLY A 1 88 ? -25.266 1.120 21.331 1.00 47.62 88 GLY A O 1
ATOM 631 N N . GLU A 1 89 ? -25.278 0.510 23.505 1.00 43.78 89 GLU A N 1
ATOM 632 C CA . GLU A 1 89 ? -24.913 1.800 24.090 1.00 43.78 89 GLU A CA 1
ATOM 633 C C . GLU A 1 89 ? -23.721 2.471 23.372 1.00 43.78 89 GLU A C 1
ATOM 635 O O . GLU A 1 89 ? -22.780 1.800 22.929 1.00 43.78 89 GLU A O 1
ATOM 640 N N . PRO A 1 90 ? -23.731 3.810 23.234 1.00 40.81 90 PRO A N 1
ATOM 641 C CA . PRO A 1 90 ? -22.612 4.549 22.663 1.00 40.81 90 PRO A CA 1
ATOM 642 C C . PRO A 1 90 ? -21.344 4.311 23.497 1.00 40.81 90 PRO A C 1
ATOM 644 O O . PRO A 1 90 ? -21.273 4.702 24.655 1.00 40.81 90 PRO A O 1
ATOM 647 N N . GLY A 1 91 ? -20.343 3.666 22.893 1.00 48.91 91 GLY A N 1
ATOM 648 C CA . GLY A 1 91 ? -19.101 3.268 23.571 1.00 48.91 91 GLY A CA 1
ATOM 649 C C . GLY A 1 91 ? -19.024 1.783 23.941 1.00 48.91 91 GLY A C 1
ATOM 650 O O . GLY A 1 91 ? -17.995 1.354 24.457 1.00 48.91 91 GLY A O 1
ATOM 651 N N . GLY A 1 92 ? -20.064 0.997 23.638 1.00 50.22 92 GLY A N 1
ATOM 652 C CA . GLY A 1 92 ? -20.098 -0.444 23.865 1.00 50.22 92 GLY A CA 1
ATOM 653 C C . GLY A 1 92 ? -18.956 -1.156 23.146 1.00 50.22 92 GLY A C 1
ATOM 654 O O . GLY A 1 92 ? -18.804 -1.061 21.925 1.00 50.22 92 GLY A O 1
ATOM 655 N N . ALA A 1 93 ? -18.128 -1.845 23.924 1.00 58.50 93 ALA A N 1
ATOM 656 C CA . ALA A 1 93 ? -17.010 -2.599 23.401 1.00 58.50 93 ALA A CA 1
ATOM 657 C C . ALA A 1 93 ? -17.499 -3.717 22.454 1.00 58.50 93 ALA A C 1
ATOM 659 O O . ALA A 1 93 ? -18.619 -4.223 22.560 1.00 58.50 93 ALA A O 1
ATOM 660 N N . LEU A 1 94 ? -16.693 -4.042 21.438 1.00 63.34 94 LEU A N 1
ATOM 661 C CA . LEU A 1 94 ? -17.113 -4.964 20.379 1.00 63.34 94 LEU A CA 1
ATOM 662 C C . LEU A 1 94 ? -17.351 -6.364 20.970 1.00 63.34 94 LEU A C 1
ATOM 664 O O . LEU A 1 94 ? -16.516 -6.817 21.760 1.00 63.34 94 LEU A O 1
ATOM 668 N N . PRO A 1 95 ? -18.406 -7.096 20.546 1.00 70.81 95 PRO A N 1
ATOM 669 C CA . PRO A 1 95 ? -18.584 -8.486 20.947 1.00 70.81 95 PRO A CA 1
ATOM 670 C C . PRO A 1 95 ? -17.318 -9.275 20.609 1.00 70.81 95 PRO A C 1
ATOM 672 O O . PRO A 1 95 ? -16.842 -9.210 19.472 1.00 70.81 95 PRO A O 1
ATOM 675 N N . GLY A 1 96 ? -16.775 -10.052 21.551 1.00 72.31 96 GLY A N 1
ATOM 676 C CA . GLY A 1 96 ? -15.470 -10.706 21.380 1.00 72.31 96 GLY A CA 1
ATOM 677 C C . GLY A 1 96 ? -15.320 -11.559 20.113 1.00 72.31 96 GLY A C 1
ATOM 678 O O . GLY A 1 96 ? -14.226 -11.644 19.553 1.00 72.31 96 GLY A O 1
ATOM 679 N N . ARG A 1 97 ? -16.410 -12.144 19.595 1.00 75.56 97 ARG A N 1
ATOM 680 C CA . ARG A 1 97 ? -16.407 -12.852 18.298 1.00 75.56 97 ARG A CA 1
ATOM 681 C C . ARG A 1 97 ? -16.211 -11.900 17.114 1.00 75.56 97 ARG A C 1
ATOM 683 O O . ARG A 1 97 ? -15.392 -12.180 16.246 1.00 75.56 97 ARG A O 1
ATOM 690 N N . VAL A 1 98 ? -16.909 -10.767 17.103 1.00 74.94 98 VAL A N 1
ATOM 691 C CA . VAL A 1 98 ? -16.823 -9.750 16.042 1.00 74.94 98 VAL A CA 1
ATOM 692 C C . VAL A 1 98 ? -15.460 -9.064 16.071 1.00 74.94 98 VAL A C 1
ATOM 694 O O . VAL A 1 98 ? -14.822 -8.930 15.030 1.00 74.94 98 VAL A O 1
ATOM 697 N N . ALA A 1 99 ? -14.958 -8.724 17.262 1.00 75.12 99 ALA A N 1
ATOM 698 C CA . ALA A 1 99 ? -13.622 -8.157 17.427 1.00 75.12 99 ALA A CA 1
ATOM 699 C C . ALA A 1 99 ? -12.530 -9.087 16.868 1.00 75.12 99 ALA A C 1
ATOM 701 O O . ALA A 1 99 ? -11.619 -8.622 16.185 1.00 75.12 99 ALA A O 1
ATOM 702 N N . LYS A 1 100 ? -12.641 -10.406 17.094 1.00 78.69 100 LYS A N 1
ATOM 703 C CA . LYS A 1 100 ? -11.713 -11.402 16.529 1.00 78.69 100 LYS A CA 1
ATOM 704 C C . LYS A 1 100 ? -11.777 -11.469 15.003 1.00 78.69 100 LYS A C 1
ATOM 706 O O . LYS A 1 100 ? -10.726 -11.507 14.372 1.00 78.69 100 LYS A O 1
ATOM 711 N N . VAL A 1 101 ? -12.976 -11.462 14.413 1.00 82.69 101 VAL A N 1
ATOM 712 C CA . VAL A 1 101 ? -13.146 -11.500 12.948 1.00 82.69 101 VAL A CA 1
ATOM 713 C C . VAL A 1 101 ? -12.573 -10.242 12.302 1.00 82.69 101 VAL A C 1
ATOM 715 O O . VAL A 1 101 ? -11.771 -10.346 11.376 1.00 82.69 101 VAL A O 1
ATOM 718 N N . ILE A 1 102 ? -12.917 -9.064 12.829 1.00 81.25 102 ILE A N 1
ATOM 719 C CA . ILE A 1 102 ? -12.383 -7.789 12.339 1.00 81.25 102 ILE A CA 1
ATOM 720 C C . ILE A 1 102 ? -10.861 -7.785 12.461 1.00 81.25 102 ILE A C 1
ATOM 722 O O . ILE A 1 102 ? -10.170 -7.471 11.497 1.00 81.25 102 ILE A O 1
ATOM 726 N N . LYS A 1 103 ? -10.321 -8.207 13.610 1.00 80.50 103 LYS A N 1
ATOM 727 C CA . LYS A 1 103 ? -8.874 -8.236 13.805 1.00 80.50 103 LYS A CA 1
ATOM 728 C C . LYS A 1 103 ? -8.172 -9.210 12.859 1.00 80.50 103 LYS A C 1
ATOM 730 O O . LYS A 1 103 ? -7.095 -8.890 12.364 1.00 80.50 103 LYS A O 1
ATOM 735 N N . GLY A 1 104 ? -8.782 -10.362 12.582 1.00 83.00 104 GLY A N 1
ATOM 736 C CA . GLY A 1 104 ? -8.293 -11.316 11.588 1.00 83.00 104 GLY A CA 1
ATOM 737 C C . GLY A 1 104 ? -8.254 -10.715 10.181 1.00 83.00 104 GLY A C 1
ATOM 738 O O . GLY A 1 104 ? -7.238 -10.831 9.501 1.00 83.00 104 GLY A O 1
ATOM 739 N N . LEU A 1 105 ? -9.315 -10.010 9.776 1.00 84.06 105 LEU A N 1
ATOM 740 C CA . LEU A 1 105 ? -9.383 -9.313 8.487 1.00 84.06 105 LEU A CA 1
ATOM 741 C C . LEU A 1 105 ? -8.344 -8.194 8.375 1.00 84.06 105 LEU A C 1
ATOM 743 O O . LEU A 1 105 ? -7.663 -8.092 7.359 1.00 84.06 105 LEU A O 1
ATOM 747 N N . GLU A 1 106 ? -8.176 -7.379 9.416 1.00 84.38 106 GLU A N 1
ATOM 748 C CA . GLU A 1 106 ? -7.151 -6.331 9.434 1.00 84.38 106 GLU A CA 1
ATOM 749 C C . GLU A 1 106 ? -5.740 -6.913 9.363 1.00 84.38 106 GLU A C 1
ATOM 751 O O . GLU A 1 106 ? -4.882 -6.374 8.666 1.00 84.38 106 GLU A O 1
ATOM 756 N N . TRP A 1 107 ? -5.495 -8.034 10.041 1.00 85.81 107 TRP A N 1
ATOM 757 C CA . TRP A 1 107 ? -4.199 -8.701 10.002 1.00 85.81 107 TRP A CA 1
ATOM 758 C C . TRP A 1 107 ? -3.911 -9.316 8.628 1.00 85.81 107 TRP A C 1
ATOM 760 O O . TRP A 1 107 ? -2.807 -9.154 8.111 1.00 85.81 107 TRP A O 1
ATOM 770 N N . LEU A 1 108 ? -4.912 -9.944 8.003 1.00 86.75 108 LEU A N 1
ATOM 771 C CA . LEU A 1 108 ? -4.831 -10.460 6.633 1.00 86.75 108 LEU A CA 1
ATOM 772 C C . LEU A 1 108 ? -4.564 -9.335 5.623 1.00 86.75 108 LEU A C 1
ATOM 774 O O . LEU A 1 108 ? -3.698 -9.452 4.763 1.00 86.75 108 LEU A O 1
ATOM 778 N N . MET A 1 109 ? -5.280 -8.219 5.735 1.00 86.44 109 MET A N 1
ATOM 779 C CA . MET A 1 109 ? -5.082 -7.074 4.846 1.00 86.44 109 MET A CA 1
ATOM 780 C C . MET A 1 109 ? -3.739 -6.386 5.089 1.00 86.44 109 MET A C 1
ATOM 782 O O . MET A 1 109 ? -3.092 -5.941 4.143 1.00 86.44 109 MET A O 1
ATOM 786 N N . GLY A 1 110 ? -3.281 -6.324 6.340 1.00 83.88 110 GLY A N 1
ATOM 787 C CA . GLY A 1 110 ? -1.955 -5.820 6.672 1.00 83.88 110 GLY A CA 1
ATOM 788 C C . GLY A 1 110 ? -0.833 -6.698 6.113 1.00 83.88 110 GLY A C 1
ATOM 789 O O . GLY A 1 110 ? 0.142 -6.173 5.578 1.00 83.88 110 GLY A O 1
ATOM 790 N N . SER A 1 111 ? -0.973 -8.025 6.165 1.00 86.50 111 SER A N 1
ATOM 791 C CA . SER A 1 111 ? 0.020 -8.944 5.597 1.00 86.50 111 SER A CA 1
ATOM 792 C C . SER A 1 111 ? 0.049 -8.886 4.068 1.00 86.50 111 SER A C 1
ATOM 794 O O . SER A 1 111 ? 1.132 -8.808 3.486 1.00 86.50 111 SER A O 1
ATOM 796 N N . LEU A 1 112 ? -1.118 -8.810 3.420 1.00 87.44 112 LEU A N 1
ATOM 797 C CA . LEU A 1 112 ? -1.232 -8.593 1.974 1.00 87.44 112 LEU A CA 1
ATOM 798 C C . LEU A 1 112 ? -0.567 -7.283 1.537 1.00 87.44 112 LEU A C 1
ATOM 800 O O . LEU A 1 112 ? 0.140 -7.266 0.532 1.00 87.44 112 LEU A O 1
ATOM 804 N N . GLN A 1 113 ? -0.723 -6.208 2.312 1.00 86.88 113 GLN A N 1
ATOM 805 C CA . GLN A 1 113 ? -0.047 -4.940 2.031 1.00 86.88 113 GLN A CA 1
ATOM 806 C C . GLN A 1 113 ? 1.468 -4.999 2.239 1.00 86.88 113 GLN A C 1
ATOM 808 O O . GLN A 1 113 ? 2.231 -4.365 1.511 1.00 86.88 113 GLN A O 1
ATOM 813 N N . MET A 1 114 ? 1.947 -5.781 3.206 1.00 86.62 114 MET A N 1
ATOM 814 C CA . MET A 1 114 ? 3.387 -5.993 3.327 1.00 86.62 114 MET A CA 1
ATOM 815 C C . MET A 1 114 ? 3.948 -6.773 2.140 1.00 86.62 114 MET A C 1
ATOM 817 O O . MET A 1 114 ? 4.990 -6.399 1.602 1.00 86.62 114 MET A O 1
ATOM 821 N N . ALA A 1 115 ? 3.230 -7.795 1.674 1.00 86.56 115 ALA A N 1
ATOM 822 C CA . ALA A 1 115 ? 3.606 -8.529 0.473 1.00 86.56 115 ALA A CA 1
ATOM 823 C C . ALA A 1 115 ? 3.603 -7.630 -0.780 1.00 86.56 115 ALA A C 1
ATOM 825 O O . ALA A 1 115 ? 4.537 -7.695 -1.585 1.00 86.56 115 ALA A O 1
ATOM 826 N N . SER A 1 116 ? 2.612 -6.743 -0.936 1.00 82.88 116 SER A N 1
ATOM 827 C CA . SER A 1 116 ? 2.566 -5.804 -2.066 1.00 82.88 116 SER A CA 1
ATOM 828 C C . SER A 1 116 ? 3.703 -4.779 -2.018 1.00 82.88 116 SER A C 1
ATOM 830 O O . SER A 1 116 ? 4.288 -4.480 -3.057 1.00 82.88 116 SER A O 1
ATOM 832 N N . ALA A 1 117 ? 4.089 -4.294 -0.833 1.00 84.81 117 ALA A N 1
ATOM 833 C CA . ALA A 1 117 ? 5.242 -3.406 -0.673 1.00 84.81 117 ALA A CA 1
ATOM 834 C C . ALA A 1 117 ? 6.565 -4.086 -1.074 1.00 84.81 117 ALA A C 1
ATOM 836 O O . ALA A 1 117 ? 7.361 -3.500 -1.809 1.00 84.81 117 ALA A O 1
ATOM 837 N N . VAL A 1 118 ? 6.780 -5.338 -0.650 1.00 86.44 118 VAL A N 1
ATOM 838 C CA . VAL A 1 118 ? 7.959 -6.131 -1.050 1.00 86.44 118 VAL A CA 1
ATOM 839 C C . VAL A 1 118 ? 7.974 -6.354 -2.560 1.00 86.44 118 VAL A C 1
ATOM 841 O O . VAL A 1 118 ? 9.014 -6.207 -3.201 1.00 86.44 118 VAL A O 1
ATOM 844 N N . THR A 1 119 ? 6.818 -6.653 -3.150 1.00 82.69 119 THR A N 1
ATOM 845 C CA . THR A 1 119 ? 6.737 -6.891 -4.593 1.00 82.69 119 THR A CA 1
ATOM 846 C C . THR A 1 119 ? 6.983 -5.609 -5.391 1.00 82.69 119 THR A C 1
ATOM 848 O O . THR A 1 119 ? 7.702 -5.644 -6.386 1.00 82.69 119 THR A O 1
ATOM 851 N N . ALA A 1 120 ? 6.485 -4.457 -4.931 1.00 82.81 120 ALA A N 1
ATOM 852 C CA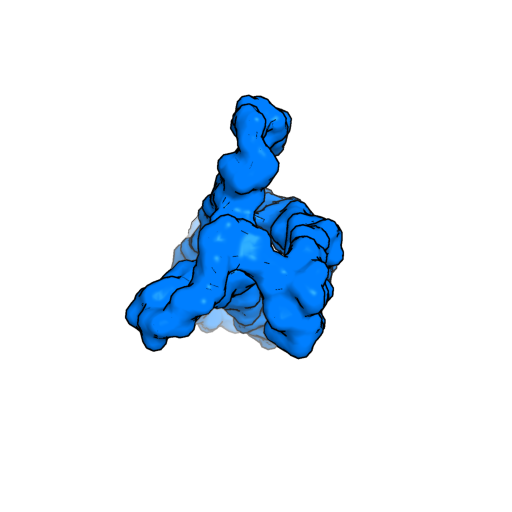 . ALA A 1 120 ? 6.799 -3.161 -5.532 1.00 82.81 120 ALA A CA 1
ATOM 853 C C . ALA A 1 120 ? 8.311 -2.862 -5.495 1.00 82.81 120 ALA A C 1
ATOM 855 O O . ALA A 1 120 ? 8.876 -2.440 -6.503 1.00 82.81 120 ALA A O 1
ATOM 856 N N . ALA A 1 121 ? 8.992 -3.159 -4.382 1.00 83.75 121 ALA A N 1
ATOM 857 C CA . ALA A 1 121 ? 10.448 -3.031 -4.284 1.00 83.75 121 ALA A CA 1
ATOM 858 C C . ALA A 1 121 ? 11.189 -3.988 -5.238 1.00 83.75 121 ALA A C 1
ATOM 860 O O . ALA A 1 121 ? 12.153 -3.586 -5.893 1.00 83.75 121 ALA A O 1
ATOM 861 N N . ALA A 1 122 ? 10.715 -5.230 -5.374 1.00 80.94 122 ALA A N 1
ATOM 862 C CA . ALA A 1 122 ? 11.265 -6.196 -6.323 1.00 80.94 122 ALA A CA 1
ATOM 863 C C . ALA A 1 122 ? 11.098 -5.736 -7.782 1.00 80.94 122 ALA A C 1
ATOM 865 O O . ALA A 1 122 ? 12.015 -5.905 -8.583 1.00 80.94 122 ALA A O 1
ATOM 866 N N . ILE A 1 123 ? 9.971 -5.100 -8.122 1.00 78.00 123 ILE A N 1
ATOM 867 C CA . ILE A 1 123 ? 9.741 -4.514 -9.450 1.00 78.00 123 ILE A CA 1
ATOM 868 C C . ILE A 1 123 ? 10.718 -3.361 -9.701 1.00 78.00 123 ILE A C 1
ATOM 870 O O . ILE A 1 123 ? 11.348 -3.339 -10.754 1.00 78.00 123 ILE A O 1
ATOM 874 N N . ILE A 1 124 ? 10.917 -2.455 -8.736 1.00 79.88 124 ILE A N 1
ATOM 875 C CA . ILE A 1 124 ? 11.908 -1.367 -8.850 1.00 79.88 124 ILE A CA 1
ATOM 876 C C . ILE A 1 124 ? 13.314 -1.938 -9.088 1.00 79.88 124 ILE A C 1
ATOM 878 O O . ILE A 1 124 ? 14.031 -1.481 -9.979 1.00 79.88 124 ILE A O 1
ATOM 882 N N . TYR A 1 125 ? 13.703 -2.972 -8.337 1.00 77.69 125 TYR A N 1
ATOM 883 C CA . TYR A 1 125 ? 14.988 -3.645 -8.530 1.00 77.69 125 TYR A CA 1
ATOM 884 C C . TYR A 1 125 ? 15.094 -4.316 -9.909 1.00 77.69 125 TYR A C 1
ATOM 886 O O . TYR A 1 125 ? 16.129 -4.222 -10.570 1.00 77.69 125 TYR A O 1
ATOM 894 N N . GLY A 1 126 ? 14.016 -4.952 -10.373 1.00 71.56 126 GLY A N 1
ATOM 895 C CA . GLY A 1 126 ? 13.929 -5.555 -11.701 1.00 71.56 126 GLY A CA 1
ATOM 896 C C . GLY A 1 126 ? 14.060 -4.533 -12.833 1.00 71.56 126 GLY A C 1
ATOM 897 O O . GLY A 1 126 ? 14.705 -4.825 -13.837 1.00 71.56 126 GLY A O 1
ATOM 898 N N . VAL A 1 127 ? 13.518 -3.325 -12.657 1.00 72.81 127 VAL A N 1
ATOM 899 C CA . VAL A 1 127 ? 13.701 -2.200 -13.590 1.00 72.81 127 VAL A CA 1
ATOM 900 C C . VAL A 1 127 ? 15.160 -1.739 -13.590 1.00 72.81 127 VAL A C 1
ATOM 902 O O . VAL A 1 127 ? 15.757 -1.616 -14.654 1.00 72.81 127 VAL A O 1
ATOM 905 N N . TYR A 1 128 ? 15.773 -1.569 -12.413 1.00 74.62 128 TYR A N 1
ATOM 906 C CA . TYR A 1 128 ? 17.189 -1.191 -12.289 1.00 74.62 128 TYR A CA 1
ATOM 907 C C . TYR A 1 128 ? 18.141 -2.205 -12.947 1.00 74.62 128 TYR A C 1
ATOM 909 O O . TYR A 1 128 ? 19.121 -1.824 -13.581 1.00 74.62 128 TYR A O 1
ATOM 917 N N . ARG A 1 129 ? 17.842 -3.505 -12.835 1.00 72.62 129 ARG A N 1
ATOM 918 C CA . ARG A 1 129 ? 18.608 -4.589 -13.474 1.00 72.62 129 ARG A CA 1
ATOM 919 C C . ARG A 1 129 ? 18.311 -4.772 -14.968 1.00 72.62 129 ARG A C 1
ATOM 921 O O . ARG A 1 129 ? 18.924 -5.640 -15.581 1.00 72.62 129 ARG A O 1
ATOM 928 N N . GLY A 1 130 ? 17.376 -4.013 -15.545 1.00 66.94 130 GLY A N 1
ATOM 929 C CA . GLY A 1 130 ? 16.961 -4.169 -16.942 1.00 66.94 130 GLY A CA 1
ATOM 930 C C . GLY A 1 130 ? 16.212 -5.477 -17.225 1.00 66.94 130 GLY A C 1
ATOM 931 O O . GLY A 1 130 ? 16.206 -5.949 -18.354 1.00 66.94 130 GLY A O 1
ATOM 932 N N . MET A 1 131 ? 15.608 -6.095 -16.205 1.00 65.06 131 MET A N 1
ATOM 933 C CA . MET A 1 131 ? 14.816 -7.326 -16.337 1.00 65.06 131 MET A CA 1
ATOM 934 C C . MET A 1 131 ? 13.338 -7.039 -16.621 1.00 65.06 131 MET A C 1
ATOM 936 O O . MET A 1 131 ? 12.655 -7.854 -17.239 1.00 65.06 131 MET A O 1
ATOM 940 N N . VAL A 1 132 ? 12.830 -5.894 -16.156 1.00 63.03 132 VAL A N 1
ATOM 941 C CA . VAL A 1 132 ? 11.442 -5.461 -16.349 1.00 63.03 132 VAL A CA 1
ATOM 942 C C . VAL A 1 132 ? 11.428 -4.259 -17.281 1.00 63.03 132 VAL A C 1
ATOM 944 O O . VAL A 1 132 ? 11.991 -3.215 -16.963 1.00 63.03 132 VAL A O 1
ATOM 947 N N . PHE A 1 133 ? 10.748 -4.410 -18.417 1.00 63.28 133 PHE A N 1
ATOM 948 C CA . PHE A 1 133 ? 10.567 -3.345 -19.396 1.00 63.28 133 PHE A CA 1
ATOM 949 C C . PHE A 1 133 ? 9.132 -2.846 -19.373 1.00 63.28 133 PHE A C 1
ATOM 951 O O . PHE A 1 133 ? 8.179 -3.629 -19.440 1.00 63.28 133 PHE A O 1
ATOM 958 N N . PHE A 1 134 ? 8.994 -1.530 -19.315 1.00 59.88 134 PHE A N 1
ATOM 959 C CA . PHE A 1 134 ? 7.726 -0.854 -19.486 1.00 59.88 134 PHE A CA 1
ATOM 960 C C . PHE A 1 134 ? 7.590 -0.409 -20.949 1.00 59.88 134 PHE A C 1
ATOM 962 O O . PHE A 1 134 ? 8.522 0.207 -21.468 1.00 59.88 134 PHE A O 1
ATOM 969 N N . PRO A 1 135 ? 6.486 -0.740 -21.643 1.00 53.88 135 PRO A N 1
ATOM 970 C CA . PRO A 1 135 ? 6.295 -0.336 -23.030 1.00 53.88 135 PRO A CA 1
ATOM 971 C C . PRO A 1 135 ? 6.131 1.187 -23.100 1.00 53.88 135 PRO A C 1
ATOM 973 O O . PRO A 1 135 ? 5.084 1.724 -22.751 1.00 53.88 135 PRO A O 1
ATOM 976 N N . SER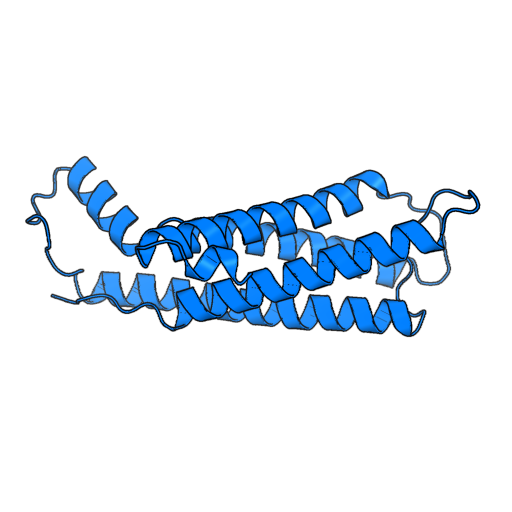 A 1 136 ? 7.167 1.893 -23.547 1.00 50.75 136 SER A N 1
ATOM 977 C CA . SER A 1 136 ? 7.081 3.310 -23.893 1.00 50.75 136 SER A CA 1
ATOM 978 C C . SER A 1 136 ? 6.761 3.466 -25.389 1.00 50.75 136 SER A C 1
ATOM 980 O O . SER A 1 136 ? 7.233 2.685 -26.223 1.00 50.75 136 SER A O 1
ATOM 982 N N . PRO A 1 137 ? 5.943 4.459 -25.784 1.00 46.72 137 PRO A N 1
ATOM 983 C CA . PRO A 1 137 ? 5.824 4.834 -27.189 1.00 46.72 137 PRO A CA 1
ATOM 984 C C . PRO A 1 137 ? 7.194 5.300 -27.724 1.00 46.72 137 PRO A C 1
ATOM 986 O O . PRO A 1 137 ? 7.952 5.920 -26.977 1.00 46.72 137 PRO A O 1
ATOM 989 N N . PRO A 1 138 ? 7.525 5.037 -29.006 1.00 46.94 138 PRO A N 1
ATOM 990 C CA . PRO A 1 138 ? 8.849 5.278 -29.578 1.00 46.94 138 PRO A CA 1
ATOM 991 C C . PRO A 1 138 ? 9.077 6.781 -29.769 1.00 46.94 138 PRO A C 1
ATOM 993 O O . PRO A 1 138 ? 8.832 7.339 -30.837 1.00 46.94 138 PRO A O 1
ATOM 996 N N . ARG A 1 139 ? 9.486 7.464 -28.707 1.00 48.03 139 ARG A N 1
ATOM 997 C CA . ARG A 1 139 ? 9.972 8.846 -28.703 1.00 48.03 139 ARG A CA 1
ATOM 998 C C . ARG A 1 139 ? 11.082 8.945 -27.651 1.00 48.03 139 ARG A C 1
ATOM 1000 O O . ARG A 1 139 ? 11.073 8.136 -26.729 1.00 48.03 139 ARG A O 1
ATOM 1007 N N . PRO A 1 140 ? 12.014 9.909 -27.757 1.00 47.69 140 PRO A N 1
ATOM 1008 C CA . PRO A 1 140 ? 13.226 10.025 -26.923 1.00 47.69 140 PRO A CA 1
ATOM 1009 C C . PRO A 1 140 ? 12.974 10.372 -25.432 1.00 47.69 140 PRO A C 1
ATOM 1011 O O . PRO A 1 140 ? 13.733 11.106 -24.810 1.00 47.69 140 PRO A O 1
ATOM 1014 N N . VAL A 1 141 ? 11.899 9.850 -24.839 1.00 52.78 141 VAL A N 1
ATOM 1015 C CA . VAL A 1 141 ? 11.373 10.146 -23.499 1.00 52.78 141 VAL A CA 1
ATOM 1016 C C . VAL A 1 141 ? 11.314 8.859 -22.653 1.00 52.78 141 VAL A C 1
ATOM 1018 O O . VAL A 1 141 ? 10.400 8.661 -21.856 1.00 52.78 141 VAL A O 1
ATOM 1021 N N . GLU A 1 142 ? 12.280 7.952 -22.826 1.00 55.09 142 GLU A N 1
ATOM 1022 C CA . GLU A 1 142 ? 12.337 6.669 -22.098 1.00 55.09 142 GLU A CA 1
ATOM 1023 C C . GLU A 1 142 ? 12.747 6.844 -20.625 1.00 55.09 142 GLU A C 1
ATOM 1025 O O . GLU A 1 142 ? 12.182 6.219 -19.728 1.00 55.09 142 GLU A O 1
ATOM 1030 N N . LEU A 1 143 ? 13.686 7.754 -20.362 1.00 58.38 143 LEU A N 1
ATOM 1031 C CA . LEU A 1 143 ? 14.225 8.019 -19.025 1.00 58.38 143 LEU A CA 1
ATOM 1032 C C . LEU A 1 143 ? 13.204 8.675 -18.070 1.00 58.38 143 LEU A C 1
ATOM 1034 O O . LEU A 1 143 ? 13.082 8.216 -16.934 1.00 58.38 143 LEU A O 1
ATOM 1038 N N . PRO A 1 144 ? 12.422 9.691 -18.492 1.00 66.56 144 PRO A N 1
ATOM 1039 C CA . PRO A 1 144 ? 11.458 10.344 -17.609 1.00 66.56 144 PRO A CA 1
ATOM 1040 C C . PRO A 1 144 ? 10.364 9.390 -17.127 1.00 66.56 144 PRO A C 1
ATOM 1042 O O . PRO A 1 144 ? 10.057 9.362 -15.939 1.00 66.56 144 PRO A O 1
ATOM 1045 N N . LEU A 1 145 ? 9.803 8.571 -18.024 1.00 68.00 145 LEU A N 1
ATOM 1046 C CA . LEU A 1 145 ? 8.674 7.700 -17.696 1.00 68.00 145 LEU A CA 1
ATOM 1047 C C . LEU A 1 145 ? 9.073 6.598 -16.706 1.00 68.00 145 LEU A C 1
ATOM 1049 O O . LEU A 1 145 ? 8.366 6.393 -15.722 1.00 68.00 145 LEU A O 1
ATOM 1053 N N . ALA A 1 146 ? 10.232 5.960 -16.920 1.00 67.81 146 ALA A N 1
ATOM 1054 C CA . ALA A 1 146 ? 10.780 4.942 -16.024 1.00 67.81 146 ALA A CA 1
ATOM 1055 C C . ALA A 1 146 ? 11.020 5.493 -14.603 1.00 67.81 146 ALA A C 1
ATOM 1057 O O . ALA A 1 146 ? 10.683 4.851 -13.602 1.00 67.81 146 ALA A O 1
ATOM 1058 N N . VAL A 1 147 ? 11.544 6.719 -14.508 1.00 70.56 147 VAL A N 1
ATOM 1059 C CA . VAL A 1 147 ? 11.749 7.411 -13.229 1.00 70.56 147 VAL A CA 1
ATOM 1060 C C . VAL A 1 147 ? 10.411 7.700 -12.542 1.00 70.56 147 VAL A C 1
ATOM 1062 O O . VAL A 1 147 ? 10.271 7.398 -11.356 1.00 70.56 147 VAL A O 1
ATOM 1065 N N . PHE A 1 148 ? 9.399 8.185 -13.272 1.00 74.31 148 PHE A N 1
ATOM 1066 C CA . PHE A 1 148 ? 8.060 8.411 -12.713 1.00 74.31 148 PHE A CA 1
ATOM 1067 C C . PHE A 1 148 ? 7.398 7.116 -12.217 1.00 74.31 148 PHE A C 1
ATOM 1069 O O . PHE A 1 148 ? 6.834 7.116 -11.122 1.00 74.31 148 PHE A O 1
ATOM 1076 N N . THR A 1 149 ? 7.514 5.999 -12.949 1.00 75.00 149 THR A N 1
ATOM 1077 C CA . THR A 1 149 ? 7.052 4.674 -12.481 1.00 75.00 149 THR A CA 1
ATOM 1078 C C . THR A 1 149 ? 7.730 4.261 -11.180 1.00 75.00 149 THR A C 1
ATOM 1080 O O . THR A 1 149 ? 7.050 3.853 -10.241 1.00 75.00 149 THR A O 1
ATOM 1083 N N . CYS A 1 150 ? 9.058 4.374 -11.096 1.00 75.31 150 CYS A N 1
ATOM 1084 C CA . CYS A 1 150 ? 9.808 3.982 -9.904 1.00 75.31 150 CYS A CA 1
ATOM 1085 C C . CYS A 1 150 ? 9.466 4.867 -8.700 1.00 75.31 150 CYS A C 1
ATOM 1087 O O . CYS A 1 150 ? 9.306 4.353 -7.595 1.00 75.31 150 CYS A O 1
ATOM 1089 N N . MET A 1 151 ? 9.287 6.176 -8.906 1.00 81.12 151 MET A N 1
ATOM 1090 C CA . MET A 1 151 ? 8.823 7.084 -7.854 1.00 81.12 151 MET A CA 1
ATOM 1091 C C . MET A 1 151 ? 7.407 6.731 -7.385 1.00 81.12 151 MET A C 1
ATOM 1093 O O . MET A 1 151 ? 7.170 6.647 -6.180 1.00 81.12 151 MET A O 1
ATOM 1097 N N . ALA A 1 152 ? 6.475 6.472 -8.308 1.00 82.00 152 ALA A N 1
ATOM 1098 C CA . ALA A 1 152 ? 5.115 6.059 -7.966 1.00 82.00 152 ALA A CA 1
ATOM 1099 C C . ALA A 1 152 ? 5.107 4.739 -7.175 1.00 82.00 152 ALA A C 1
ATOM 1101 O O . ALA A 1 152 ? 4.445 4.650 -6.142 1.00 82.00 152 ALA A O 1
ATOM 1102 N N . LEU A 1 153 ? 5.903 3.750 -7.594 1.00 81.81 153 LEU A N 1
ATOM 1103 C CA . LEU A 1 153 ? 6.063 2.470 -6.895 1.00 81.81 153 LEU A CA 1
ATOM 1104 C C . LEU A 1 153 ? 6.708 2.624 -5.513 1.00 81.81 153 LEU A C 1
ATOM 1106 O O . LEU A 1 153 ? 6.325 1.921 -4.579 1.00 81.81 153 LEU A O 1
ATOM 1110 N N . ALA A 1 154 ? 7.653 3.550 -5.351 1.00 82.94 154 ALA A N 1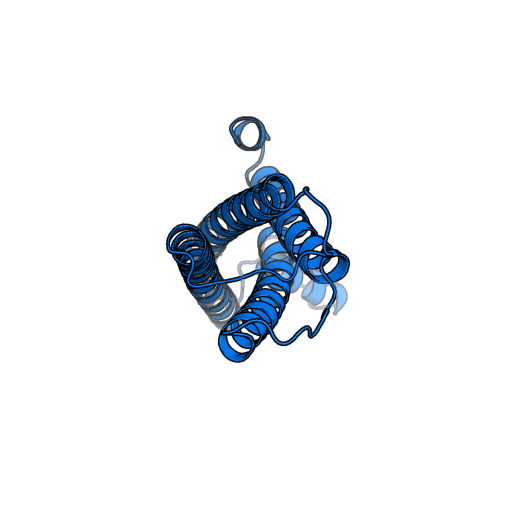
ATOM 1111 C CA . ALA A 1 154 ? 8.259 3.833 -4.055 1.00 82.94 154 ALA A CA 1
ATOM 1112 C C . ALA A 1 154 ? 7.230 4.427 -3.080 1.00 82.94 154 ALA A C 1
ATOM 1114 O O . ALA A 1 154 ? 7.119 3.968 -1.941 1.00 82.94 154 ALA A O 1
ATOM 1115 N N . PHE A 1 155 ? 6.421 5.393 -3.528 1.00 83.38 155 PHE A N 1
ATOM 1116 C CA . PHE A 1 155 ? 5.332 5.937 -2.712 1.00 83.38 155 PHE A CA 1
ATOM 1117 C C . PHE A 1 155 ? 4.247 4.900 -2.418 1.00 83.38 155 PHE A C 1
ATOM 1119 O O . PHE A 1 155 ? 3.736 4.863 -1.302 1.00 83.38 155 PHE A O 1
ATOM 1126 N N . PHE A 1 156 ? 3.947 4.027 -3.376 1.00 83.44 156 PHE A N 1
ATOM 1127 C CA . PHE A 1 156 ? 3.038 2.896 -3.210 1.00 83.44 156 PHE A CA 1
ATOM 1128 C C . PHE A 1 156 ? 3.537 1.913 -2.136 1.00 83.44 156 PHE A C 1
ATOM 1130 O O . PHE A 1 156 ? 2.789 1.540 -1.234 1.00 83.44 156 PHE A O 1
ATOM 1137 N N . ALA A 1 157 ? 4.822 1.544 -2.160 1.00 84.44 157 ALA A N 1
ATOM 1138 C CA . ALA A 1 157 ? 5.428 0.679 -1.145 1.00 84.44 157 ALA A CA 1
ATOM 1139 C C . ALA A 1 157 ? 5.419 1.326 0.254 1.00 84.44 157 ALA A C 1
ATOM 1141 O O . ALA A 1 157 ? 5.071 0.682 1.250 1.00 84.44 157 ALA A O 1
ATOM 1142 N N . LEU A 1 158 ? 5.750 2.618 0.338 1.00 85.19 158 LEU A N 1
ATOM 1143 C CA . LEU A 1 158 ? 5.688 3.393 1.581 1.00 85.19 158 LEU A CA 1
ATOM 1144 C C . LEU A 1 158 ? 4.257 3.500 2.128 1.00 85.19 158 LEU A C 1
ATOM 1146 O O . LEU A 1 158 ? 4.040 3.331 3.326 1.00 85.19 158 LEU A O 1
ATOM 1150 N N . ALA A 1 159 ? 3.270 3.733 1.266 1.00 83.88 159 ALA A N 1
ATOM 1151 C CA . ALA A 1 159 ? 1.874 3.795 1.675 1.00 83.88 159 ALA A CA 1
ATOM 1152 C C . ALA A 1 159 ? 1.353 2.443 2.185 1.00 83.88 159 ALA A C 1
ATOM 1154 O O . ALA A 1 159 ? 0.737 2.393 3.251 1.00 83.88 159 ALA A O 1
ATOM 1155 N N . ASN A 1 160 ? 1.668 1.352 1.480 1.00 82.94 160 ASN A N 1
ATOM 1156 C CA . ASN A 1 160 ? 1.291 -0.000 1.890 1.00 82.94 160 ASN A CA 1
ATOM 1157 C C . ASN A 1 160 ? 1.929 -0.404 3.220 1.00 82.94 160 ASN A C 1
ATOM 1159 O O . ASN A 1 160 ? 1.261 -0.964 4.083 1.00 82.94 160 ASN A O 1
ATOM 1163 N N . SER A 1 161 ? 3.211 -0.097 3.428 1.00 83.56 161 SER A N 1
ATOM 1164 C CA . SER A 1 161 ? 3.882 -0.379 4.706 1.00 83.56 161 SER A CA 1
ATOM 1165 C C . SER A 1 161 ? 3.280 0.412 5.874 1.00 83.56 161 SER A C 1
ATOM 1167 O O . SER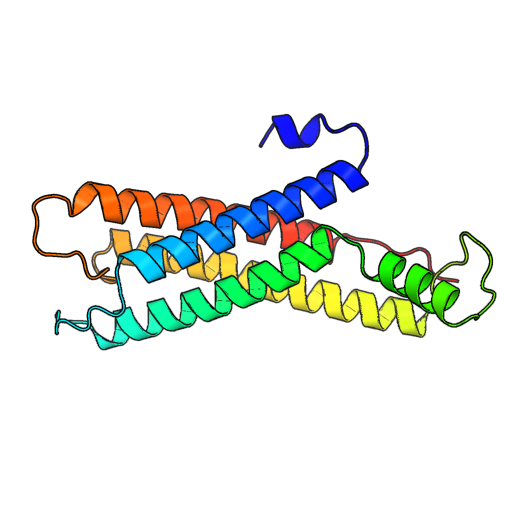 A 1 161 ? 3.046 -0.158 6.942 1.00 83.56 161 SER A O 1
ATOM 1169 N N . ALA A 1 162 ? 2.952 1.693 5.672 1.00 83.31 162 ALA A N 1
ATOM 1170 C CA . ALA A 1 162 ? 2.283 2.506 6.686 1.00 83.31 162 ALA A CA 1
ATOM 1171 C C . ALA A 1 162 ? 0.881 1.968 7.014 1.00 83.31 162 ALA A C 1
ATOM 1173 O O . ALA A 1 162 ? 0.525 1.813 8.184 1.00 83.31 162 ALA A O 1
ATOM 1174 N N . CYS A 1 163 ? 0.100 1.626 5.991 1.00 81.88 163 CYS A N 1
ATOM 1175 C CA . CYS A 1 163 ? -1.232 1.066 6.165 1.00 81.88 163 CYS A CA 1
ATOM 1176 C C . CYS A 1 163 ? -1.200 -0.323 6.823 1.00 81.88 163 CYS A C 1
ATOM 1178 O O . CYS A 1 163 ? -1.985 -0.585 7.736 1.00 81.88 163 CYS A O 1
ATOM 1180 N N . ALA A 1 164 ? -0.257 -1.188 6.440 1.00 82.94 164 ALA A N 1
ATOM 1181 C CA . ALA A 1 164 ? -0.037 -2.480 7.081 1.00 82.94 164 ALA A CA 1
ATOM 1182 C C . ALA A 1 164 ? 0.271 -2.329 8.572 1.00 82.94 164 ALA A C 1
ATOM 1184 O O . ALA A 1 164 ? -0.316 -3.020 9.406 1.00 82.94 164 ALA A O 1
ATOM 1185 N N . PHE A 1 165 ? 1.151 -1.387 8.922 1.00 83.31 165 PHE A N 1
ATOM 1186 C CA . PHE A 1 165 ? 1.497 -1.118 10.312 1.00 83.31 165 PHE A CA 1
ATOM 1187 C C . PHE A 1 165 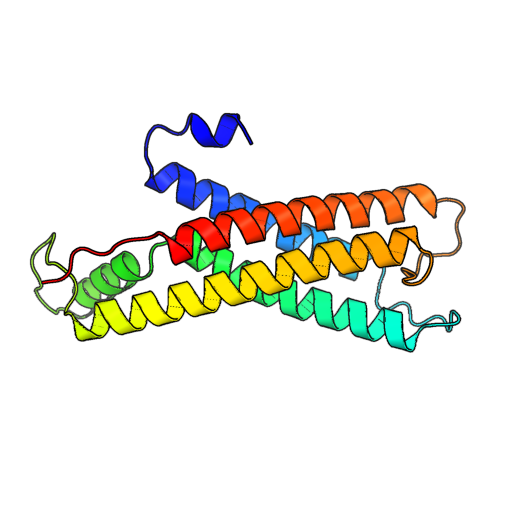? 0.273 -0.696 11.135 1.00 83.31 165 PHE A C 1
ATOM 1189 O O . PHE A 1 165 ? 0.073 -1.213 12.237 1.00 83.31 165 PHE A O 1
ATOM 1196 N N . ILE A 1 166 ? -0.567 0.193 10.593 1.00 81.25 166 ILE A N 1
ATOM 1197 C CA . ILE A 1 166 ? -1.799 0.652 11.250 1.00 81.25 166 ILE A CA 1
ATOM 1198 C C . ILE A 1 166 ? -2.753 -0.521 11.480 1.00 81.25 166 ILE A C 1
ATOM 1200 O O . ILE A 1 166 ? -3.141 -0.770 12.621 1.00 81.25 166 ILE A O 1
ATOM 1204 N N . LEU A 1 167 ? -3.080 -1.289 10.436 1.00 81.12 167 LEU A N 1
ATOM 1205 C CA . LEU A 1 167 ? -4.025 -2.409 10.530 1.00 81.12 167 LEU A CA 1
ATOM 1206 C C . LEU A 1 167 ? -3.549 -3.491 11.515 1.00 81.12 167 LEU A C 1
ATOM 1208 O O . LEU A 1 167 ? -4.312 -3.990 12.347 1.00 81.12 167 LEU A O 1
ATOM 1212 N N . ILE A 1 168 ? -2.255 -3.824 11.491 1.00 81.38 168 ILE A N 1
ATOM 1213 C CA . ILE A 1 168 ? -1.690 -4.843 12.384 1.00 81.38 168 ILE A CA 1
ATOM 1214 C C . ILE A 1 168 ? -1.677 -4.355 13.836 1.00 81.38 168 ILE A C 1
ATOM 1216 O O . ILE A 1 168 ? -1.991 -5.133 14.741 1.00 81.38 168 ILE A O 1
ATOM 1220 N N . ARG A 1 169 ? -1.365 -3.080 14.095 1.00 78.38 169 ARG A N 1
ATOM 1221 C CA . ARG A 1 169 ? -1.263 -2.547 15.465 1.00 78.38 169 ARG A CA 1
ATOM 1222 C C . ARG A 1 169 ? -2.572 -2.043 16.063 1.00 78.38 169 ARG A C 1
ATOM 1224 O O . ARG A 1 169 ? -2.612 -1.851 17.279 1.00 78.38 169 ARG A O 1
ATOM 1231 N N . ARG A 1 170 ? -3.631 -1.862 15.271 1.00 74.06 170 ARG A N 1
ATOM 1232 C CA . ARG A 1 170 ? -4.929 -1.379 15.759 1.00 74.06 170 ARG A CA 1
ATOM 1233 C C . ARG A 1 170 ? -5.478 -2.297 16.857 1.00 74.06 170 ARG A C 1
ATOM 1235 O O . ARG A 1 170 ? -5.525 -3.516 16.693 1.00 74.06 170 ARG A O 1
ATOM 1242 N N . LYS A 1 171 ? -5.851 -1.729 18.003 1.00 72.81 171 LYS A N 1
ATOM 1243 C CA . LYS A 1 171 ? -6.432 -2.468 19.133 1.00 72.81 171 LYS A CA 1
ATOM 1244 C C . LYS A 1 171 ? -7.889 -2.064 19.289 1.00 72.81 171 LYS A C 1
ATOM 1246 O O . LYS A 1 171 ? -8.199 -0.878 19.248 1.00 72.81 171 LYS A O 1
ATOM 1251 N N . TYR A 1 172 ? -8.754 -3.047 19.499 1.00 64.31 172 TYR A N 1
ATOM 1252 C CA . TYR A 1 172 ? -10.154 -2.824 19.835 1.00 64.31 172 TYR A CA 1
ATOM 1253 C C . TYR A 1 172 ? -10.368 -3.086 21.321 1.00 64.31 172 TYR A C 1
ATOM 1255 O O . TYR A 1 172 ? -9.840 -4.064 21.851 1.00 64.31 172 TYR A O 1
ATOM 1263 N N . ALA A 1 173 ? -11.144 -2.225 21.981 1.00 57.69 173 ALA A N 1
ATOM 1264 C CA . ALA A 1 173 ? -11.714 -2.551 23.280 1.00 57.69 173 ALA A CA 1
ATOM 1265 C C . ALA A 1 173 ? -12.770 -3.647 23.068 1.00 57.69 173 ALA A C 1
ATOM 1267 O O . ALA A 1 173 ? -13.659 -3.502 22.222 1.00 57.69 173 ALA A O 1
ATOM 1268 N N . VAL A 1 174 ? -12.622 -4.763 23.780 1.00 56.16 174 VAL A N 1
ATOM 1269 C CA . VAL A 1 174 ? -13.511 -5.930 23.700 1.00 56.16 174 VAL A CA 1
ATOM 1270 C C . VAL A 1 174 ? -14.398 -5.941 24.944 1.00 56.16 174 VAL A C 1
ATOM 1272 O O . VAL A 1 174 ? -13.878 -5.690 26.030 1.00 56.16 174 VAL A O 1
ATOM 1275 N N . ALA A 1 175 ? -15.706 -6.162 24.755 1.00 54.94 175 ALA A N 1
ATOM 1276 C CA . ALA A 1 175 ? -16.685 -6.320 25.838 1.00 54.94 175 ALA A CA 1
ATOM 1277 C C . ALA A 1 175 ? -16.640 -7.739 26.405 1.00 54.94 175 ALA A C 1
ATOM 1279 O O . ALA A 1 175 ? -16.484 -8.685 25.588 1.00 54.94 175 ALA A O 1
#